Protein AF-E3VXC0-F1 (afdb_monomer_lite)

Radius of gyration: 19.09 Å; chains: 1; bounding box: 63×33×24 Å

Secondary structure (DSSP, 8-state):
-PPPPHHHHHHHHHHHHH-SS--HHHHHHHHHHHT--HHHHHHHHHHHHHHHHHHHHHHT-TT--------------

Foldseek 3Di:
DDDADPVLVVVLVVVCVVPLDDDPVRLVVSCVVRVHDSVVSVVVSVVVVVVVVVVVVVVVVPPDDDDDDPDPDDDDD

InterPro domains:
  IPR001356 Homeodomain [PF00046] (1-54)
  IPR001356 Homeodomain [PS50071] (1-55)
  IPR001356 Homeodomain [SM00389] (1-59)
  IPR001356 Homeodomain [cd00086] (1-56)
  IPR009057 Homedomain-like superfamily [SSF46689] (1-57)
  IPR017970 Homeobox, conserved site [PS00027] (30-53)
  IPR020479 Homeodomain, metazoa [PR00024] (19-30)
  IPR020479 Homeodomain, metazoa [PR00024] (34-44)
  IPR020479 Homeodomain, metazoa [PR00024] (44-53)
  IPR050296 Antennapedia-type homeobox [PTHR45659] (1-69)

Organism: Rhodnius prolixus (NCBI:txid13249)

pLDDT: mean 84.22, std 19.85, range [43.81, 98.31]

Structure (mmCIF, N/CA/C/O backbone):
data_AF-E3VXC0-F1
#
_entry.id   AF-E3VXC0-F1
#
loop_
_atom_site.group_PDB
_atom_site.id
_atom_site.type_symbol
_atom_site.label_atom_id
_atom_site.label_alt_id
_atom_site.label_comp_id
_atom_site.label_asym_id
_atom_site.label_entity_id
_atom_site.label_seq_id
_atom_site.pdbx_PDB_ins_code
_atom_site.Cartn_x
_atom_site.Cartn_y
_atom_site.Cartn_z
_atom_site.occupancy
_atom_site.B_iso_or_equiv
_atom_site.auth_seq_id
_atom_site.auth_comp_id
_atom_site.auth_asym_id
_atom_site.auth_atom_id
_atom_site.pdbx_PDB_model_num
ATOM 1 N N . ARG A 1 1 ? 7.799 3.485 14.184 1.00 64.25 1 ARG A N 1
ATOM 2 C CA . ARG A 1 1 ? 7.405 2.476 13.164 1.00 64.25 1 ARG A CA 1
ATOM 3 C C . ARG A 1 1 ? 6.071 1.887 13.601 1.00 64.25 1 ARG A C 1
ATOM 5 O O . ARG A 1 1 ? 6.024 1.370 14.702 1.00 64.25 1 ARG A O 1
ATOM 12 N N . GLN A 1 2 ? 5.011 2.015 12.803 1.00 79.12 2 GLN A N 1
ATOM 13 C CA . GLN A 1 2 ? 3.698 1.445 13.132 1.00 79.12 2 GLN A CA 1
ATOM 14 C C . GL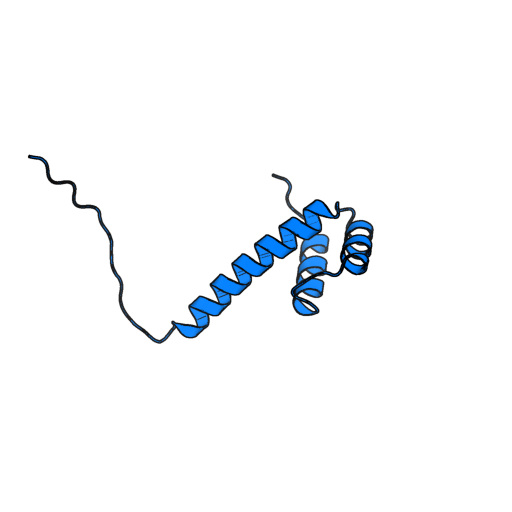N A 1 2 ? 3.563 0.054 12.500 1.00 79.12 2 GLN A C 1
ATOM 16 O O . GLN A 1 2 ? 4.041 -0.158 11.382 1.00 79.12 2 GLN A O 1
ATOM 21 N N . THR A 1 3 ? 2.970 -0.891 13.224 1.00 89.94 3 THR A N 1
ATOM 22 C CA . THR A 1 3 ? 2.699 -2.254 12.754 1.00 89.94 3 THR A CA 1
ATOM 23 C C . THR A 1 3 ? 1.285 -2.343 12.185 1.00 89.94 3 THR A C 1
ATOM 25 O O . THR A 1 3 ? 0.349 -1.780 12.745 1.00 89.94 3 THR A O 1
ATOM 28 N N . TYR A 1 4 ? 1.134 -3.034 11.053 1.00 96.06 4 TYR A N 1
ATOM 29 C CA . TYR A 1 4 ? -0.179 -3.299 10.465 1.00 96.06 4 TYR A CA 1
ATOM 30 C C . TYR A 1 4 ? -0.899 -4.392 11.251 1.00 96.06 4 TYR A C 1
ATOM 32 O O . TYR A 1 4 ? -0.265 -5.307 11.782 1.00 96.06 4 TYR A O 1
ATOM 40 N N . THR A 1 5 ? -2.226 -4.318 11.305 1.00 97.56 5 THR A N 1
ATOM 41 C CA . THR A 1 5 ? -3.032 -5.368 11.930 1.00 97.56 5 THR A CA 1
ATOM 42 C C . THR A 1 5 ? -2.970 -6.664 11.114 1.00 97.56 5 THR A C 1
ATOM 44 O O . THR A 1 5 ? -2.569 -6.683 9.942 1.00 97.56 5 THR A O 1
ATOM 47 N N . ARG A 1 6 ? -3.408 -7.774 11.722 1.00 96.81 6 ARG A N 1
ATOM 48 C CA . ARG A 1 6 ? -3.510 -9.070 11.032 1.00 96.81 6 ARG A CA 1
ATOM 49 C C . ARG A 1 6 ? -4.415 -8.984 9.799 1.00 96.81 6 ARG A C 1
ATOM 51 O O . ARG A 1 6 ? -4.050 -9.501 8.751 1.00 96.81 6 ARG A O 1
ATOM 58 N N . TYR A 1 7 ? -5.547 -8.290 9.919 1.00 97.25 7 TYR A N 1
ATOM 59 C CA . TYR A 1 7 ? -6.488 -8.072 8.819 1.00 97.25 7 TYR A CA 1
ATOM 60 C C . TYR A 1 7 ? -5.860 -7.263 7.676 1.00 97.25 7 TYR A C 1
ATOM 62 O O . TYR A 1 7 ? -5.881 -7.703 6.531 1.00 97.25 7 TYR A O 1
ATOM 70 N N . GLN A 1 8 ? -5.212 -6.135 7.993 1.00 97.75 8 GLN A N 1
ATOM 71 C CA . GLN A 1 8 ? -4.536 -5.306 6.989 1.00 97.75 8 GLN A CA 1
ATOM 72 C C . GLN A 1 8 ? -3.460 -6.092 6.235 1.00 97.75 8 GLN A C 1
ATOM 74 O O . GLN A 1 8 ? -3.374 -6.015 5.015 1.00 97.75 8 GLN A O 1
ATOM 79 N N . THR A 1 9 ? -2.656 -6.875 6.956 1.00 97.62 9 THR A N 1
ATOM 80 C CA . THR A 1 9 ? -1.604 -7.701 6.350 1.00 97.62 9 THR A CA 1
ATOM 81 C C . THR A 1 9 ? -2.190 -8.763 5.421 1.00 97.62 9 THR A C 1
ATOM 83 O O . THR A 1 9 ? -1.671 -8.960 4.326 1.00 97.62 9 THR A O 1
ATOM 86 N N . LEU A 1 10 ? -3.280 -9.418 5.831 1.00 97.88 10 LEU A N 1
ATOM 87 C CA . LEU A 1 10 ? -3.939 -10.452 5.035 1.00 97.88 10 LEU A CA 1
ATOM 88 C C . LEU A 1 10 ? -4.475 -9.889 3.715 1.00 97.88 10 LEU A C 1
ATOM 90 O O . LEU A 1 10 ? -4.180 -10.443 2.658 1.00 97.88 10 LEU A O 1
ATOM 94 N N . GLU A 1 11 ? -5.200 -8.772 3.759 1.00 98.19 11 GLU A N 1
ATOM 95 C CA . GLU A 1 11 ? -5.753 -8.153 2.549 1.00 98.19 11 GLU A CA 1
ATOM 96 C C . GLU A 1 11 ? -4.651 -7.622 1.616 1.00 98.19 11 GLU A C 1
ATOM 98 O O . GLU A 1 11 ? -4.751 -7.759 0.396 1.00 98.19 11 GLU A O 1
ATOM 103 N N . LEU A 1 12 ? -3.556 -7.087 2.168 1.00 98.12 12 LEU A N 1
ATOM 104 C CA . LEU A 1 12 ? -2.392 -6.661 1.383 1.00 98.12 12 LEU A CA 1
ATOM 105 C C . LEU A 1 12 ? -1.698 -7.835 0.673 1.00 98.12 12 LEU A C 1
ATOM 107 O O . LEU A 1 12 ? -1.356 -7.720 -0.505 1.00 98.12 12 LEU A O 1
ATOM 111 N N . GLU A 1 13 ? -1.497 -8.965 1.359 1.00 98.19 13 GLU A N 1
ATOM 112 C CA . GLU A 1 13 ? -0.926 -10.176 0.752 1.00 98.19 13 GLU A CA 1
ATOM 113 C C . GLU A 1 13 ? -1.856 -10.751 -0.320 1.00 98.19 13 GLU A C 1
ATOM 115 O O . GLU A 1 13 ? -1.399 -11.065 -1.421 1.00 98.19 13 GLU A O 1
ATOM 120 N N . LYS A 1 14 ? -3.163 -10.828 -0.045 1.00 97.88 14 LYS A N 1
ATOM 121 C CA . LYS A 1 14 ? -4.175 -11.281 -1.010 1.00 97.88 14 LYS A CA 1
ATOM 122 C C . LYS A 1 14 ? -4.128 -10.454 -2.293 1.00 97.88 14 LYS A C 1
ATOM 124 O O . LYS A 1 14 ? -4.077 -11.019 -3.386 1.00 97.88 14 LYS A O 1
ATOM 129 N N . GLU A 1 15 ? -4.079 -9.130 -2.168 1.00 97.94 15 GLU A N 1
ATOM 130 C CA . GLU A 1 15 ? -3.950 -8.261 -3.332 1.00 97.94 15 GLU A CA 1
ATOM 131 C C . GLU A 1 15 ? -2.617 -8.475 -4.059 1.00 97.94 15 GLU A C 1
ATOM 133 O O . GLU A 1 15 ? -2.594 -8.556 -5.283 1.00 97.94 15 GLU A O 1
ATOM 138 N N . PHE A 1 16 ? -1.501 -8.600 -3.335 1.00 97.94 16 PHE A N 1
ATOM 139 C CA . PHE A 1 16 ? -0.189 -8.834 -3.945 1.00 97.94 16 PHE A CA 1
ATOM 140 C C . PHE A 1 16 ? -0.134 -10.138 -4.752 1.00 97.94 16 PHE A C 1
ATOM 142 O O . PHE A 1 16 ? 0.498 -10.199 -5.814 1.00 97.94 16 PHE A O 1
ATOM 149 N N . HIS A 1 17 ? -0.803 -11.181 -4.258 1.00 96.69 17 HIS A N 1
ATOM 150 C CA . HIS A 1 17 ? -0.947 -12.445 -4.969 1.00 96.69 17 HIS A CA 1
ATOM 151 C C . HIS A 1 17 ? -1.723 -12.278 -6.277 1.00 96.69 17 HIS A C 1
ATOM 153 O O . HIS A 1 17 ? -1.285 -12.826 -7.293 1.00 96.69 17 HIS A O 1
ATOM 159 N N . PHE A 1 18 ? -2.802 -11.487 -6.263 1.00 96.62 18 PHE A N 1
ATOM 160 C CA . PHE A 1 18 ? -3.580 -11.147 -7.454 1.00 96.62 18 PHE A CA 1
ATOM 161 C C . PHE A 1 18 ? -2.773 -10.294 -8.444 1.00 96.62 18 PHE A C 1
ATOM 163 O O . PHE A 1 18 ? -2.699 -10.613 -9.629 1.00 96.62 18 PHE A O 1
ATOM 170 N N . ASN A 1 19 ? -2.109 -9.239 -7.964 1.00 95.12 19 ASN A N 1
ATOM 171 C CA . ASN A 1 19 ? -1.253 -8.382 -8.774 1.00 95.12 19 ASN A CA 1
ATOM 172 C C . ASN A 1 19 ? -0.065 -7.825 -7.969 1.00 95.12 19 ASN A C 1
ATOM 174 O O . ASN A 1 19 ? -0.227 -7.107 -6.985 1.00 95.12 19 ASN A O 1
ATOM 178 N N . ARG A 1 20 ? 1.166 -8.080 -8.439 1.00 96.44 20 ARG A N 1
ATOM 179 C CA . ARG A 1 20 ? 2.405 -7.615 -7.774 1.00 96.44 20 ARG A CA 1
ATOM 180 C C . ARG A 1 20 ? 2.616 -6.093 -7.865 1.00 96.44 20 ARG A C 1
ATOM 182 O O . ARG A 1 20 ? 3.490 -5.539 -7.179 1.00 96.44 20 ARG A O 1
ATOM 189 N N . TYR A 1 21 ? 1.843 -5.413 -8.712 1.00 97.50 21 TYR A N 1
ATOM 190 C CA . TYR A 1 21 ? 1.894 -3.972 -8.940 1.00 97.50 21 TYR A CA 1
ATOM 191 C C . TYR A 1 21 ? 0.489 -3.375 -8.889 1.00 97.50 21 TYR A C 1
ATOM 193 O O . TYR A 1 21 ? -0.455 -3.920 -9.439 1.00 97.50 21 TYR A O 1
ATOM 201 N N . LEU A 1 22 ? 0.348 -2.214 -8.257 1.00 96.88 22 LEU A N 1
ATOM 202 C CA . LEU A 1 22 ? -0.944 -1.542 -8.161 1.00 96.88 22 LEU A CA 1
ATOM 203 C C . LEU A 1 22 ? -1.109 -0.483 -9.243 1.00 96.88 22 LEU A C 1
ATOM 205 O O . LEU A 1 22 ? -0.209 0.329 -9.472 1.00 96.88 22 LEU A O 1
ATOM 209 N N . THR A 1 23 ? -2.309 -0.415 -9.816 1.00 97.75 23 THR A N 1
ATOM 210 C CA . THR A 1 23 ? -2.764 0.760 -10.566 1.00 97.75 23 THR A CA 1
ATOM 211 C C . THR A 1 23 ? -3.127 1.898 -9.605 1.00 97.75 23 THR A C 1
ATOM 213 O O . THR A 1 23 ? -3.285 1.695 -8.396 1.00 97.75 23 THR A O 1
ATOM 216 N N . ARG A 1 24 ? -3.285 3.124 -10.127 1.00 97.44 24 ARG A N 1
ATOM 217 C CA . ARG A 1 24 ? -3.739 4.274 -9.322 1.00 97.44 24 ARG A CA 1
ATOM 218 C C . ARG A 1 24 ? -5.083 3.998 -8.651 1.00 97.44 24 ARG A C 1
ATOM 220 O O . ARG A 1 24 ? -5.186 4.176 -7.444 1.00 97.44 24 ARG A O 1
ATOM 227 N N . ARG A 1 25 ? -6.072 3.535 -9.423 1.00 97.81 25 ARG A N 1
ATOM 228 C CA . ARG A 1 25 ? -7.425 3.262 -8.925 1.00 97.81 25 ARG A CA 1
ATOM 229 C C . ARG A 1 25 ? -7.397 2.245 -7.787 1.00 97.81 25 ARG A C 1
ATOM 231 O O . ARG A 1 25 ? -7.900 2.521 -6.705 1.00 97.81 25 ARG A O 1
ATOM 238 N N . ARG A 1 26 ? -6.710 1.117 -7.996 1.00 97.94 26 ARG A N 1
ATOM 239 C CA . ARG A 1 26 ? -6.681 0.033 -7.012 1.00 97.94 26 ARG A CA 1
ATOM 240 C C . ARG A 1 26 ? -5.995 0.434 -5.707 1.00 97.94 26 ARG A C 1
ATOM 242 O O . ARG A 1 26 ? -6.433 0.052 -4.629 1.00 97.94 26 ARG A O 1
ATOM 249 N N . ARG A 1 27 ? -4.950 1.264 -5.790 1.00 98.25 27 ARG A N 1
ATOM 250 C CA . ARG A 1 27 ? -4.281 1.812 -4.603 1.00 98.25 27 ARG A CA 1
ATOM 251 C C . ARG A 1 27 ? -5.222 2.662 -3.744 1.00 98.25 27 ARG A C 1
ATOM 253 O O . ARG A 1 27 ? -5.153 2.544 -2.526 1.00 98.25 27 ARG A O 1
ATOM 260 N N . ILE A 1 28 ? -6.071 3.485 -4.363 1.00 98.31 28 ILE A N 1
ATOM 261 C CA . ILE A 1 28 ? -7.060 4.314 -3.654 1.00 98.31 28 ILE A CA 1
ATOM 262 C C . ILE A 1 28 ? -8.107 3.420 -2.974 1.00 98.31 28 ILE A C 1
ATOM 264 O O . ILE A 1 28 ? -8.369 3.583 -1.786 1.00 98.31 28 ILE A O 1
ATOM 268 N N . GLU A 1 29 ? -8.639 2.426 -3.691 1.00 98.12 29 GLU A N 1
ATOM 269 C CA . GLU A 1 29 ? -9.635 1.484 -3.154 1.00 98.12 29 GLU A CA 1
ATOM 270 C C . GLU A 1 29 ? -9.127 0.755 -1.897 1.00 98.12 29 GLU A C 1
ATOM 272 O O . GLU A 1 29 ? -9.807 0.723 -0.872 1.00 98.12 29 GLU A O 1
ATOM 277 N N . ILE A 1 30 ? -7.906 0.213 -1.943 1.00 97.75 30 ILE A N 1
ATOM 278 C CA . ILE A 1 30 ? -7.320 -0.536 -0.819 1.00 97.75 30 ILE A CA 1
ATOM 279 C C . ILE A 1 30 ? -6.961 0.390 0.343 1.00 97.75 30 ILE A C 1
ATOM 281 O O . ILE A 1 30 ? -7.145 0.023 1.501 1.00 97.75 30 ILE A O 1
ATOM 285 N N . ALA A 1 31 ? -6.453 1.590 0.047 1.00 98.19 31 ALA A N 1
ATOM 286 C CA . ALA A 1 31 ? -6.165 2.601 1.059 1.00 98.19 31 ALA A CA 1
ATOM 287 C C . ALA A 1 31 ? -7.417 2.901 1.898 1.00 98.19 31 ALA A C 1
ATOM 289 O O . ALA A 1 31 ? -7.363 2.855 3.128 1.00 98.19 31 ALA A O 1
ATOM 290 N N . HIS A 1 32 ? -8.558 3.108 1.236 1.00 97.94 32 HIS A N 1
ATOM 291 C CA . HIS A 1 32 ? -9.830 3.358 1.909 1.00 97.94 32 HIS A CA 1
ATOM 292 C C . HIS A 1 32 ? -10.31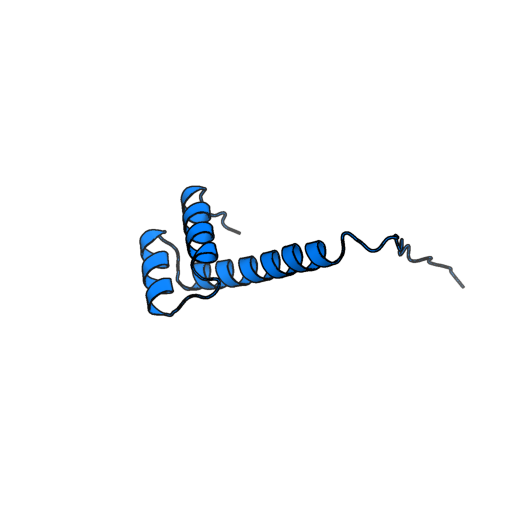7 2.126 2.684 1.00 97.94 32 HIS A C 1
ATOM 294 O O . HIS A 1 32 ? -10.674 2.250 3.851 1.00 97.94 32 HIS A O 1
ATOM 300 N N . ALA A 1 33 ? -10.273 0.934 2.078 1.00 97.50 33 ALA A N 1
ATOM 301 C CA . ALA A 1 33 ? -10.749 -0.299 2.711 1.00 97.50 33 ALA A CA 1
ATOM 302 C C . ALA A 1 33 ? -9.957 -0.697 3.971 1.00 97.50 33 ALA A C 1
ATOM 304 O O . ALA A 1 33 ? -10.504 -1.319 4.880 1.00 97.50 33 ALA A O 1
ATOM 305 N N . LEU A 1 34 ? -8.665 -0.361 4.026 1.00 97.75 34 LEU A N 1
ATOM 306 C CA . LEU A 1 34 ? -7.771 -0.728 5.128 1.00 97.75 34 LEU A CA 1
ATOM 307 C C . LEU A 1 34 ? -7.495 0.416 6.108 1.00 97.75 34 LEU A C 1
ATOM 309 O O . LEU A 1 34 ? -6.720 0.216 7.048 1.00 97.75 34 LEU A O 1
ATOM 313 N N . CYS A 1 35 ? -8.098 1.590 5.896 1.00 97.50 35 CYS A N 1
ATOM 314 C CA . CYS A 1 35 ? -7.808 2.820 6.638 1.00 97.50 35 CYS A CA 1
ATOM 315 C C . CYS A 1 35 ? -6.302 3.142 6.666 1.00 97.50 35 CYS A C 1
ATOM 317 O O . CYS A 1 35 ? -5.724 3.449 7.710 1.00 97.50 35 CYS A O 1
ATOM 319 N N . LEU A 1 36 ? -5.650 3.035 5.507 1.00 97.12 36 LEU A N 1
ATOM 320 C CA . LEU A 1 36 ? -4.237 3.349 5.305 1.00 97.12 36 LEU A CA 1
ATOM 321 C C . LEU A 1 36 ? -4.091 4.443 4.250 1.00 97.12 36 LEU A C 1
ATOM 323 O O . LEU A 1 36 ? -4.926 4.610 3.370 1.00 97.12 36 LEU A O 1
ATOM 327 N N . THR A 1 37 ? -2.984 5.172 4.282 1.00 98.06 37 THR A N 1
ATOM 328 C CA . THR A 1 37 ? -2.667 6.149 3.232 1.00 98.06 37 THR A CA 1
ATOM 329 C C . THR A 1 37 ? -2.178 5.454 1.960 1.00 98.06 37 THR A C 1
ATOM 331 O O . THR A 1 37 ? -1.473 4.442 2.022 1.00 98.06 37 THR A O 1
ATOM 334 N N . GLU A 1 38 ? -2.424 6.047 0.784 1.00 98.19 38 GLU A N 1
ATOM 335 C CA . GLU A 1 38 ? -1.858 5.560 -0.488 1.00 98.19 38 GLU A CA 1
ATOM 336 C C . GLU A 1 38 ? -0.329 5.386 -0.417 1.00 98.19 38 GLU A C 1
ATOM 338 O O . GLU A 1 38 ? 0.237 4.473 -1.025 1.00 98.19 38 GLU A O 1
ATOM 343 N N . ARG A 1 39 ? 0.350 6.247 0.354 1.00 97.50 39 ARG A N 1
ATOM 344 C CA . ARG A 1 39 ? 1.793 6.168 0.603 1.00 97.50 39 ARG A CA 1
ATOM 345 C C . ARG A 1 39 ? 2.170 4.890 1.353 1.00 97.50 39 ARG A C 1
ATOM 347 O O . ARG A 1 39 ? 3.129 4.233 0.951 1.00 97.50 39 ARG A O 1
ATOM 354 N N . GLN A 1 40 ? 1.441 4.527 2.408 1.00 97.88 40 GLN A N 1
ATOM 355 C CA . GLN A 1 40 ? 1.672 3.282 3.151 1.00 97.88 40 GLN A CA 1
ATOM 356 C C . GLN A 1 40 ? 1.466 2.060 2.257 1.00 97.88 40 GLN A C 1
ATOM 358 O O . GLN A 1 40 ? 2.331 1.185 2.232 1.00 97.88 40 GLN A O 1
ATOM 363 N N . ILE A 1 41 ? 0.399 2.051 1.449 1.00 98.00 41 ILE A N 1
ATOM 364 C CA . ILE A 1 41 ? 0.153 0.990 0.464 1.00 98.00 41 ILE A CA 1
ATOM 365 C C . ILE A 1 41 ? 1.325 0.892 -0.526 1.00 98.00 41 ILE A C 1
ATOM 367 O O . ILE A 1 41 ? 1.874 -0.188 -0.749 1.00 98.00 41 ILE A O 1
ATOM 371 N N . LYS A 1 42 ? 1.781 2.026 -1.076 1.00 97.44 42 LYS A N 1
ATOM 372 C CA . LYS A 1 42 ? 2.921 2.077 -2.008 1.00 97.44 42 LYS A CA 1
ATOM 373 C C . LYS A 1 42 ? 4.197 1.501 -1.386 1.00 97.44 42 LYS A C 1
ATOM 375 O O . LYS A 1 42 ? 4.863 0.686 -2.025 1.00 97.44 42 LYS A O 1
ATOM 380 N N . ILE A 1 43 ? 4.533 1.913 -0.163 1.00 97.81 43 ILE A N 1
ATOM 381 C CA . ILE A 1 43 ? 5.726 1.441 0.558 1.00 97.81 43 ILE A CA 1
ATOM 382 C C . ILE A 1 43 ? 5.615 -0.054 0.859 1.00 97.81 43 ILE A C 1
ATOM 384 O O . ILE A 1 43 ? 6.578 -0.792 0.655 1.00 97.81 43 ILE A O 1
ATOM 388 N N . TRP A 1 44 ? 4.445 -0.521 1.297 1.00 97.62 44 TRP A N 1
ATOM 389 C CA . TRP A 1 44 ? 4.235 -1.937 1.579 1.00 97.62 44 TRP A CA 1
ATOM 390 C C . TRP A 1 44 ? 4.455 -2.790 0.326 1.00 97.62 44 TRP A C 1
ATOM 392 O O . TRP A 1 44 ? 5.244 -3.730 0.368 1.00 97.62 44 TRP A O 1
ATOM 402 N N . PHE A 1 45 ? 3.877 -2.407 -0.818 1.00 98.25 45 PHE A N 1
ATOM 403 C CA . PHE A 1 45 ? 4.066 -3.130 -2.083 1.00 98.25 45 PHE A CA 1
ATOM 404 C C . PHE A 1 45 ? 5.522 -3.115 -2.568 1.00 98.25 45 PHE A C 1
ATOM 406 O O . PHE A 1 45 ? 5.997 -4.098 -3.137 1.00 98.25 45 PHE A O 1
ATOM 413 N N . GLN A 1 46 ? 6.257 -2.022 -2.339 1.00 98.06 46 GLN A N 1
ATOM 414 C CA . GLN A 1 46 ? 7.695 -1.968 -2.624 1.00 98.06 46 GLN A CA 1
ATOM 415 C C . GLN A 1 46 ? 8.472 -2.968 -1.760 1.00 98.06 46 GLN A C 1
ATOM 417 O O . GLN A 1 46 ? 9.197 -3.804 -2.300 1.00 98.06 46 GLN A O 1
ATOM 422 N N . ASN A 1 47 ? 8.263 -2.943 -0.443 1.00 97.31 47 ASN A N 1
ATOM 423 C CA . ASN A 1 47 ? 8.911 -3.868 0.488 1.00 97.31 47 ASN A CA 1
ATOM 424 C C . ASN A 1 47 ? 8.550 -5.325 0.179 1.00 97.31 47 ASN A C 1
ATOM 426 O O . ASN A 1 47 ? 9.415 -6.204 0.193 1.00 97.31 47 ASN A O 1
ATOM 430 N N . ARG A 1 48 ? 7.286 -5.581 -0.168 1.00 97.69 48 ARG A N 1
ATOM 431 C CA . ARG A 1 48 ? 6.804 -6.919 -0.493 1.00 97.69 48 ARG A CA 1
ATOM 432 C C . ARG A 1 48 ? 7.464 -7.487 -1.746 1.00 97.69 48 ARG A C 1
ATOM 434 O O . ARG A 1 48 ? 7.885 -8.644 -1.719 1.00 97.69 48 ARG A O 1
ATOM 441 N N . ARG A 1 49 ? 7.637 -6.679 -2.803 1.00 97.19 49 ARG A N 1
ATOM 442 C CA . ARG A 1 49 ? 8.394 -7.080 -4.006 1.00 97.19 49 ARG A CA 1
ATOM 443 C C . ARG A 1 49 ? 9.860 -7.367 -3.702 1.00 97.19 49 ARG A C 1
ATOM 445 O O . ARG A 1 49 ? 10.406 -8.322 -4.245 1.00 97.19 49 ARG A O 1
ATOM 452 N N . MET A 1 50 ? 10.493 -6.583 -2.828 1.00 96.56 50 MET A N 1
ATOM 453 C CA . MET A 1 50 ? 11.877 -6.844 -2.413 1.00 96.56 50 MET A CA 1
ATOM 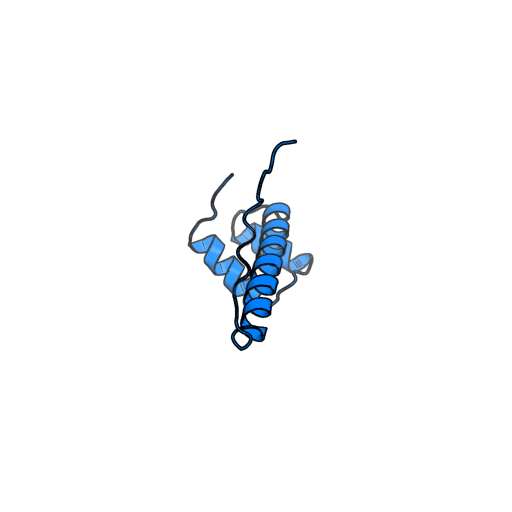454 C C . MET A 1 50 ? 12.000 -8.196 -1.710 1.00 96.56 50 MET A C 1
ATOM 456 O O . MET A 1 50 ? 12.888 -8.980 -2.046 1.00 96.56 50 MET A O 1
ATOM 460 N N . LYS A 1 51 ? 11.070 -8.499 -0.795 1.00 94.94 51 LYS A N 1
ATOM 461 C CA . LYS A 1 51 ? 11.005 -9.797 -0.116 1.00 94.94 51 LYS A CA 1
ATOM 462 C C . LYS A 1 51 ? 10.780 -10.940 -1.107 1.00 94.94 51 LYS A C 1
ATOM 464 O O . LYS A 1 51 ? 11.540 -11.898 -1.096 1.00 94.94 51 LYS A O 1
ATOM 469 N N . TRP A 1 52 ? 9.811 -10.788 -2.010 1.00 94.25 52 TRP A N 1
ATOM 470 C CA . TRP A 1 52 ? 9.507 -11.775 -3.050 1.00 94.25 52 TRP A CA 1
ATOM 471 C C . TRP A 1 52 ? 10.719 -12.058 -3.945 1.00 94.25 52 TRP A C 1
ATOM 473 O O . TRP A 1 52 ? 11.065 -13.209 -4.174 1.00 94.25 52 TRP A O 1
ATOM 483 N N . LYS A 1 53 ? 11.440 -11.017 -4.383 1.00 93.75 53 LYS A N 1
ATOM 484 C CA . LYS A 1 53 ? 12.676 -11.180 -5.162 1.00 93.75 53 LYS A CA 1
ATOM 485 C C . LYS A 1 53 ? 13.732 -11.986 -4.398 1.00 93.75 53 LYS A C 1
ATOM 487 O O . LYS A 1 53 ? 14.392 -12.828 -4.998 1.00 93.75 53 LYS A O 1
ATOM 492 N N . LYS A 1 54 ? 13.893 -11.739 -3.092 1.00 92.12 54 LYS A N 1
ATOM 493 C CA . LYS A 1 54 ? 14.823 -12.498 -2.242 1.00 92.12 54 LYS A CA 1
ATOM 494 C C . LYS A 1 54 ? 14.386 -13.960 -2.119 1.00 92.12 54 LYS A C 1
ATOM 496 O O . LYS A 1 54 ? 15.203 -14.829 -2.377 1.00 92.12 54 LYS A O 1
ATOM 501 N N . GLU A 1 55 ? 13.112 -14.204 -1.808 1.00 90.00 55 GLU A N 1
ATOM 502 C CA . GLU A 1 55 ? 12.500 -15.541 -1.693 1.00 90.00 55 GLU A CA 1
ATOM 503 C C . GLU A 1 55 ? 12.608 -16.350 -2.999 1.00 90.00 55 GLU A C 1
ATOM 505 O O . GLU A 1 55 ? 12.816 -17.561 -2.971 1.00 90.00 55 GLU A O 1
ATOM 510 N N . ASN A 1 56 ? 12.495 -15.688 -4.152 1.00 83.56 56 ASN A N 1
ATOM 511 C CA . ASN A 1 56 ? 12.608 -16.326 -5.460 1.00 83.56 56 ASN A CA 1
ATOM 512 C C . ASN A 1 56 ? 14.061 -16.582 -5.876 1.00 83.56 56 ASN A C 1
ATOM 514 O O . ASN A 1 56 ? 14.318 -17.573 -6.554 1.00 83.56 56 ASN A O 1
ATOM 518 N N . LYS A 1 57 ? 15.008 -15.727 -5.469 1.00 73.19 57 LYS A N 1
ATOM 519 C CA . LYS A 1 57 ? 16.435 -15.931 -5.755 1.00 73.19 57 LYS A CA 1
ATOM 520 C C . LYS A 1 57 ? 16.998 -17.120 -4.974 1.00 73.19 57 LYS A C 1
ATOM 522 O O . LYS A 1 57 ? 17.765 -17.884 -5.540 1.00 73.19 57 LYS A O 1
ATOM 527 N N . THR A 1 58 ? 16.560 -17.338 -3.732 1.00 60.56 58 THR A N 1
ATOM 528 C CA . THR A 1 58 ? 16.958 -18.528 -2.964 1.00 60.56 58 THR A CA 1
ATOM 529 C C . THR A 1 58 ? 16.399 -19.823 -3.541 1.00 60.56 58 THR A C 1
ATOM 531 O O . THR A 1 58 ? 17.052 -20.846 -3.423 1.00 60.56 58 THR A O 1
ATOM 534 N N . LYS A 1 59 ? 15.239 -19.814 -4.211 1.00 58.16 59 LYS A N 1
ATOM 535 C CA . LYS A 1 59 ? 14.683 -21.031 -4.837 1.00 58.16 59 LYS A CA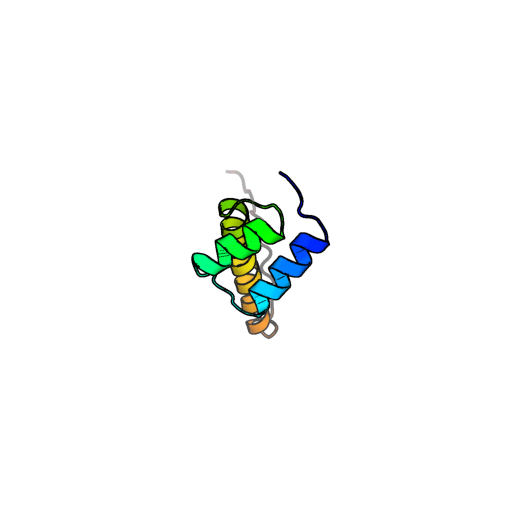 1
ATOM 536 C C . LYS A 1 59 ? 15.441 -21.506 -6.083 1.00 58.16 59 LYS A C 1
ATOM 538 O O . LYS A 1 59 ? 15.260 -22.654 -6.466 1.00 58.16 59 LYS A O 1
ATOM 543 N N . GLY A 1 60 ? 16.264 -20.655 -6.699 1.00 52.56 60 GLY A N 1
ATOM 544 C CA . GLY A 1 60 ? 17.142 -21.037 -7.811 1.00 52.56 60 GLY A CA 1
ATOM 545 C C . GLY A 1 60 ? 18.513 -21.564 -7.377 1.00 52.56 60 GLY A C 1
ATOM 546 O O . GLY A 1 60 ? 19.279 -21.971 -8.239 1.00 52.56 60 GLY A O 1
ATOM 547 N N . ASP A 1 61 ? 18.814 -21.542 -6.074 1.00 49.38 61 ASP A N 1
ATOM 548 C CA . ASP A 1 61 ? 20.160 -21.780 -5.533 1.00 49.38 61 ASP A CA 1
ATOM 549 C C . ASP A 1 61 ? 20.191 -22.861 -4.433 1.00 49.38 61 ASP A C 1
ATOM 551 O O . ASP A 1 61 ? 21.239 -23.149 -3.870 1.00 49.38 61 ASP A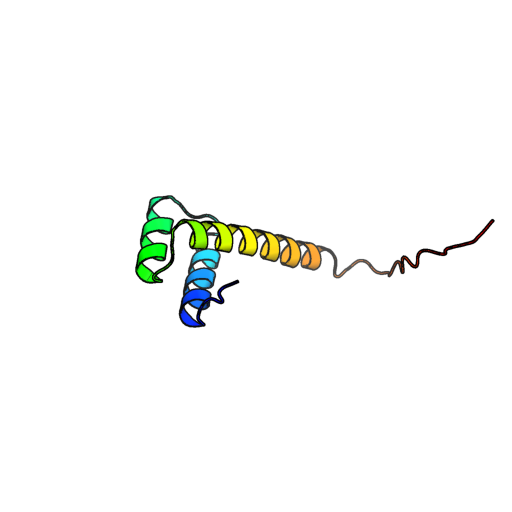 O 1
ATOM 555 N N . ILE A 1 62 ? 19.070 -23.546 -4.152 1.00 56.19 62 ILE A N 1
ATOM 556 C CA . ILE A 1 62 ? 19.066 -24.769 -3.313 1.00 56.19 62 ILE A CA 1
ATOM 557 C C . ILE A 1 62 ? 19.531 -25.972 -4.153 1.00 56.19 62 ILE A C 1
ATOM 559 O O . ILE A 1 62 ? 18.839 -26.977 -4.297 1.00 56.19 62 ILE A O 1
ATOM 563 N N . GLY A 1 63 ? 20.696 -25.810 -4.771 1.00 49.12 63 GLY A N 1
ATOM 564 C CA . GLY A 1 63 ? 21.370 -26.791 -5.612 1.00 49.12 63 GLY A CA 1
ATOM 565 C C . GLY A 1 63 ? 22.862 -26.509 -5.809 1.00 49.12 63 GLY A C 1
ATOM 566 O O . GLY A 1 63 ? 23.523 -27.304 -6.468 1.00 49.12 63 GLY A O 1
ATOM 567 N N . ALA A 1 64 ? 23.413 -25.432 -5.237 1.00 47.03 64 ALA A N 1
ATOM 568 C CA . ALA A 1 64 ? 24.849 -25.196 -5.224 1.00 47.03 64 ALA A CA 1
ATOM 569 C C . ALA A 1 64 ? 25.327 -24.944 -3.792 1.00 47.03 64 ALA A C 1
ATOM 571 O O . ALA A 1 64 ? 24.783 -24.150 -3.033 1.00 47.03 64 ALA A O 1
ATOM 572 N N . ASN A 1 65 ? 26.311 -25.747 -3.439 1.00 48.16 65 ASN A N 1
ATOM 573 C CA . ASN A 1 65 ? 26.929 -25.915 -2.147 1.00 48.16 65 ASN A CA 1
ATOM 574 C C . ASN A 1 65 ? 27.802 -24.705 -1.763 1.00 48.16 65 ASN A C 1
ATOM 576 O O . ASN A 1 65 ? 28.299 -23.989 -2.627 1.00 48.16 65 ASN A O 1
ATOM 580 N N . ASP A 1 66 ? 28.081 -24.649 -0.466 1.00 43.81 66 ASP A N 1
ATOM 581 C CA . ASP A 1 66 ? 29.347 -24.228 0.131 1.00 43.81 66 ASP A CA 1
ATOM 582 C C . ASP A 1 66 ? 29.488 -22.796 0.665 1.00 43.81 66 ASP A C 1
ATOM 584 O O . ASP A 1 66 ? 29.302 -21.778 -0.004 1.00 43.81 66 ASP A O 1
ATOM 588 N N . GLY A 1 67 ? 29.813 -22.761 1.958 1.00 56.03 67 GLY A N 1
ATOM 589 C CA . GLY A 1 67 ? 30.013 -21.562 2.739 1.00 56.03 67 GLY A CA 1
ATOM 590 C C . GLY A 1 67 ? 31.269 -20.807 2.332 1.00 56.03 67 GLY A C 1
ATOM 591 O O . GLY A 1 67 ? 32.312 -21.370 2.034 1.00 56.03 67 GLY A O 1
ATOM 592 N N . SER A 1 68 ? 31.187 -19.491 2.428 1.00 49.56 68 SER A N 1
ATOM 593 C CA . SER A 1 68 ? 32.366 -18.664 2.653 1.00 49.56 68 SER A CA 1
ATOM 594 C C . SER A 1 68 ? 32.088 -17.800 3.870 1.00 49.56 68 SER A C 1
ATOM 596 O O . SER A 1 68 ? 31.465 -16.740 3.807 1.00 49.56 68 SER A O 1
ATOM 598 N N . ASP A 1 69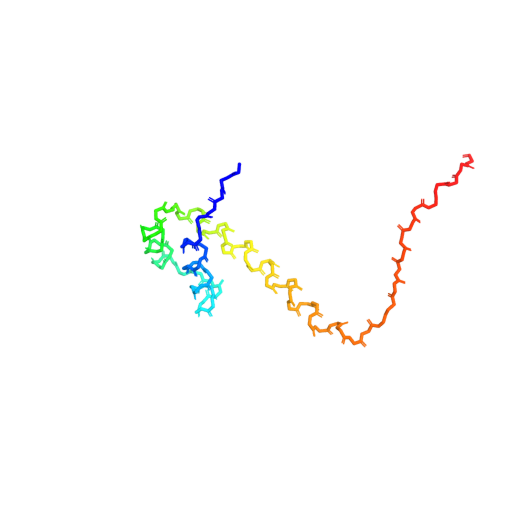 ? 32.516 -18.348 5.006 1.00 50.72 69 ASP A N 1
ATOM 599 C CA . ASP A 1 69 ? 32.966 -17.594 6.165 1.00 50.72 69 ASP A CA 1
ATOM 600 C C . ASP A 1 69 ? 33.865 -16.447 5.682 1.00 50.72 69 ASP A C 1
ATOM 602 O O . ASP A 1 69 ? 34.931 -16.669 5.112 1.00 50.72 69 ASP A O 1
ATOM 606 N N . LEU A 1 70 ? 33.399 -15.213 5.848 1.00 55.34 70 LEU A N 1
ATOM 607 C CA . LEU A 1 70 ? 34.217 -14.020 5.671 1.00 55.34 70 LEU A CA 1
ATOM 608 C C . LEU A 1 70 ? 34.460 -13.427 7.055 1.00 55.34 70 LEU A C 1
ATOM 610 O O . LEU A 1 70 ? 33.863 -12.419 7.435 1.00 55.34 70 LEU A O 1
ATOM 614 N N . SER A 1 71 ? 35.338 -14.083 7.809 1.00 50.41 71 SER A N 1
ATOM 615 C CA . SER A 1 71 ? 36.008 -13.483 8.959 1.00 50.41 71 SER A CA 1
ATOM 616 C C . SER A 1 71 ? 37.034 -12.450 8.462 1.00 50.41 71 SER A C 1
ATOM 618 O O . SER A 1 71 ? 37.951 -12.822 7.726 1.00 50.41 71 SER A O 1
ATOM 620 N N . PRO A 1 72 ? 36.954 -11.158 8.834 1.00 55.59 72 PRO A N 1
ATOM 621 C CA . PRO A 1 72 ? 38.029 -10.216 8.553 1.00 55.59 72 PRO A CA 1
ATOM 622 C C . PRO A 1 72 ? 39.176 -10.486 9.530 1.00 55.59 72 PRO A C 1
ATOM 624 O O . PRO A 1 72 ? 39.089 -10.173 10.716 1.00 55.59 72 PRO A O 1
ATOM 627 N N . GLN A 1 73 ? 40.252 -11.091 9.034 1.00 47.34 73 GLN A N 1
ATOM 628 C CA . GLN A 1 73 ? 41.501 -11.237 9.771 1.00 47.34 73 GLN A CA 1
ATOM 629 C C . GLN A 1 73 ? 42.161 -9.854 9.872 1.00 47.34 73 GLN A C 1
ATOM 631 O O . GLN A 1 73 ? 42.742 -9.354 8.911 1.00 47.34 73 GLN A O 1
ATOM 636 N N . THR A 1 74 ? 42.030 -9.196 11.023 1.00 54.12 74 THR A N 1
ATOM 637 C CA . THR A 1 74 ? 42.862 -8.039 11.363 1.00 54.12 74 THR A CA 1
ATOM 638 C C . THR A 1 74 ? 44.241 -8.554 11.754 1.00 54.12 74 THR A C 1
ATOM 640 O O . THR A 1 74 ? 44.384 -9.156 12.818 1.00 54.12 74 THR A O 1
ATOM 643 N N . SER A 1 75 ? 45.244 -8.312 10.913 1.00 49.22 75 SER A N 1
ATOM 644 C CA . SER A 1 75 ? 46.650 -8.441 11.300 1.00 49.22 75 SER A CA 1
ATOM 645 C C . SER A 1 75 ? 47.263 -7.049 11.459 1.00 49.22 75 SER A C 1
ATOM 647 O O . SER A 1 75 ? 47.066 -6.208 10.579 1.00 49.22 75 SER A O 1
ATOM 649 N N . PRO A 1 76 ? 47.983 -6.791 12.563 1.00 64.06 76 PRO A N 1
ATOM 650 C CA . PRO A 1 76 ? 48.722 -5.560 12.765 1.00 64.06 76 PRO A CA 1
ATOM 651 C C . PRO A 1 76 ? 50.095 -5.661 12.094 1.00 64.06 76 PRO A C 1
ATOM 653 O O . PRO A 1 76 ? 50.795 -6.664 12.254 1.00 64.06 76 PRO A O 1
ATOM 656 N N . GLN A 1 77 ? 50.499 -4.598 11.407 1.00 47.03 77 GLN A N 1
ATOM 657 C CA . GLN A 1 77 ? 51.901 -4.210 11.333 1.00 47.03 77 GLN A CA 1
ATOM 658 C C . GLN A 1 77 ? 52.007 -2.688 11.322 1.00 47.03 77 GLN A C 1
ATOM 660 O O . GLN A 1 77 ? 51.180 -2.055 10.628 1.00 47.03 77 GLN A O 1
#

Sequence (77 aa):
RQTYTRYQTLELEKEFHFNRYLTRRRRIEIAHALCLTERQIKIWFQNRRMKWKKENKTKGDIGANDGSDLSPQTSPQ